Protein AF-A0A6J4UCN2-F1 (afdb_monomer)

Sequence (86 aa):
MLTAFAAVGAVIVLRTVLVVLDVSDRIWIGQFVYRLTGPVTELLAIIPGGDRTLFAGLTTLDITLLALLPLFVLGIIATGGRNDSR

Mean predicted aligned error: 7.85 Å

Secondary structure (DSSP, 8-state):
-HHHHHHHHHHHHHHHHHHHTT--TTSHHHHHHHHHHHHHHHHHHTSTTTT-EEETTEEHHHHHHHHHHHHHHHHHHHHHTTS---

Organism: NCBI:txid1645740

Structure (mmCIF, N/CA/C/O backbone):
data_AF-A0A6J4UCN2-F1
#
_entry.id   AF-A0A6J4UCN2-F1
#
loop_
_atom_site.group_PDB
_atom_site.id
_atom_site.type_symbol
_atom_site.label_atom_id
_atom_site.label_alt_id
_atom_site.label_comp_id
_atom_site.label_asym_id
_atom_site.label_entity_id
_atom_site.label_seq_id
_atom_site.pdbx_PDB_ins_code
_atom_site.Cartn_x
_atom_site.Cartn_y
_atom_site.Cartn_z
_atom_site.occupancy
_atom_site.B_iso_or_equiv
_atom_site.auth_seq_id
_atom_site.auth_comp_id
_atom_site.auth_asym_id
_atom_site.auth_atom_id
_atom_site.pdbx_PDB_model_num
ATOM 1 N N . MET A 1 1 ? 20.984 -1.633 -6.508 1.00 68.12 1 MET A N 1
ATOM 2 C CA . MET A 1 1 ? 19.574 -1.413 -6.910 1.00 68.12 1 MET A CA 1
ATOM 3 C C . MET A 1 1 ? 18.682 -2.604 -6.573 1.00 68.12 1 MET A C 1
ATOM 5 O O . MET A 1 1 ? 17.693 -2.400 -5.885 1.00 68.12 1 MET A O 1
ATOM 9 N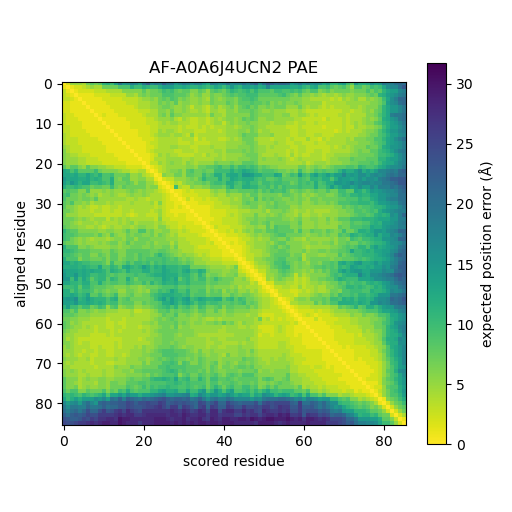 N . LEU A 1 2 ? 19.041 -3.833 -6.962 1.00 76.50 2 LEU A N 1
ATOM 10 C CA . LEU A 1 2 ? 18.221 -5.026 -6.695 1.00 76.50 2 LEU A CA 1
ATOM 11 C C . LEU A 1 2 ? 17.992 -5.310 -5.196 1.00 76.50 2 LEU A C 1
ATOM 13 O O . LEU A 1 2 ? 16.888 -5.650 -4.794 1.00 76.50 2 LEU A O 1
ATOM 17 N N . THR A 1 3 ? 19.011 -5.109 -4.356 1.00 83.06 3 THR A N 1
ATOM 18 C CA . THR A 1 3 ? 18.923 -5.271 -2.893 1.00 83.06 3 THR A CA 1
ATOM 19 C C . THR A 1 3 ? 17.972 -4.277 -2.234 1.00 83.06 3 THR A C 1
ATOM 21 O O . THR A 1 3 ? 17.211 -4.658 -1.353 1.00 83.06 3 THR A O 1
ATOM 24 N N . ALA A 1 4 ? 17.969 -3.018 -2.682 1.00 79.19 4 ALA A N 1
ATOM 25 C CA . ALA A 1 4 ? 17.028 -2.012 -2.194 1.00 79.19 4 ALA A CA 1
ATOM 26 C C . ALA A 1 4 ? 15.587 -2.363 -2.595 1.00 79.19 4 ALA A C 1
ATOM 28 O O . ALA A 1 4 ? 14.689 -2.288 -1.764 1.00 79.19 4 ALA A O 1
ATOM 29 N N . PHE A 1 5 ? 15.379 -2.825 -3.833 1.00 80.50 5 PHE A N 1
ATOM 30 C CA . PHE A 1 5 ? 14.076 -3.324 -4.276 1.00 80.50 5 PHE A CA 1
ATOM 31 C C . PHE A 1 5 ? 13.621 -4.540 -3.459 1.00 80.50 5 PHE A C 1
ATOM 33 O O . PHE A 1 5 ? 12.485 -4.567 -3.001 1.00 80.50 5 PHE A O 1
ATOM 40 N N . ALA A 1 6 ? 14.506 -5.510 -3.217 1.00 82.56 6 ALA A N 1
ATOM 41 C CA . ALA A 1 6 ? 14.200 -6.678 -2.397 1.00 82.56 6 ALA A CA 1
ATOM 42 C C . ALA A 1 6 ? 13.842 -6.290 -0.954 1.00 82.56 6 ALA A C 1
ATOM 44 O O . ALA A 1 6 ? 12.891 -6.829 -0.399 1.00 82.56 6 ALA A O 1
ATOM 45 N N . ALA A 1 7 ? 14.552 -5.320 -0.368 1.00 85.75 7 ALA A N 1
ATOM 46 C CA . ALA A 1 7 ? 14.242 -4.806 0.963 1.00 85.75 7 ALA A CA 1
ATOM 47 C C . ALA A 1 7 ? 12.860 -4.133 1.001 1.00 85.75 7 ALA A C 1
ATOM 49 O O . ALA A 1 7 ? 12.040 -4.470 1.850 1.00 85.75 7 ALA A O 1
ATOM 50 N N . VAL A 1 8 ? 12.568 -3.238 0.051 1.00 85.25 8 VAL A N 1
ATOM 51 C CA . VAL A 1 8 ? 11.258 -2.571 -0.056 1.00 8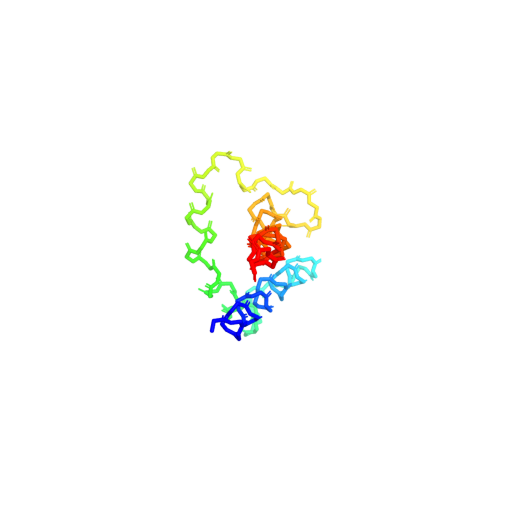5.25 8 VAL A CA 1
ATOM 52 C C . VAL A 1 8 ? 10.141 -3.589 -0.302 1.00 85.25 8 VAL A C 1
ATOM 54 O O . VAL A 1 8 ? 9.108 -3.543 0.363 1.00 85.25 8 VAL A O 1
ATOM 57 N N . GLY A 1 9 ? 10.362 -4.550 -1.200 1.00 84.94 9 GLY A N 1
ATOM 58 C CA . GLY A 1 9 ? 9.417 -5.625 -1.480 1.00 84.94 9 GLY A CA 1
ATOM 59 C C . GLY A 1 9 ? 9.147 -6.506 -0.268 1.00 84.94 9 GLY A C 1
ATOM 60 O O . GLY A 1 9 ? 7.989 -6.806 0.009 1.00 84.94 9 GLY A O 1
ATOM 61 N N . ALA A 1 10 ? 10.176 -6.845 0.511 1.00 86.81 10 ALA A N 1
ATOM 62 C CA . ALA A 1 10 ? 10.010 -7.589 1.754 1.00 86.81 10 ALA A CA 1
ATOM 63 C C . ALA A 1 10 ? 9.143 -6.826 2.767 1.00 86.81 10 ALA A C 1
ATOM 65 O O . ALA A 1 10 ? 8.270 -7.428 3.387 1.00 86.81 10 ALA A O 1
ATOM 66 N N . VAL A 1 11 ? 9.322 -5.505 2.898 1.00 89.19 11 VAL A N 1
ATOM 67 C CA . VAL A 1 11 ? 8.476 -4.680 3.779 1.00 89.19 11 VAL A CA 1
ATOM 68 C C . VAL A 1 11 ? 7.025 -4.644 3.298 1.00 89.19 11 VAL A C 1
ATOM 70 O O . VAL A 1 11 ? 6.114 -4.781 4.113 1.00 89.19 11 VAL A O 1
ATOM 73 N N . ILE A 1 12 ? 6.793 -4.500 1.991 1.00 87.44 12 ILE A N 1
ATOM 74 C CA . ILE A 1 12 ? 5.440 -4.484 1.416 1.00 87.44 12 ILE A CA 1
ATOM 75 C C . ILE A 1 12 ? 4.738 -5.828 1.641 1.00 87.44 12 ILE A C 1
ATOM 77 O O . ILE A 1 12 ? 3.603 -5.847 2.108 1.00 87.44 12 ILE A O 1
ATOM 81 N N . VAL A 1 13 ? 5.417 -6.949 1.380 1.00 87.81 13 VAL A N 1
ATOM 82 C CA . VAL A 1 13 ? 4.859 -8.289 1.621 1.00 87.81 13 VAL A CA 1
ATOM 83 C C . VAL A 1 13 ? 4.576 -8.499 3.107 1.00 87.81 13 VAL A C 1
ATOM 85 O O . VAL A 1 13 ? 3.496 -8.967 3.465 1.00 87.81 13 VAL A O 1
ATOM 88 N N . LEU A 1 14 ? 5.508 -8.111 3.982 1.00 88.69 14 LEU A N 1
ATOM 89 C CA . LEU A 1 14 ? 5.320 -8.208 5.427 1.00 88.69 14 LEU A CA 1
ATOM 90 C C . LEU A 1 14 ? 4.104 -7.394 5.883 1.00 88.69 14 LEU A C 1
ATOM 92 O O . LEU A 1 14 ? 3.307 -7.893 6.671 1.00 88.69 14 LEU A O 1
ATOM 96 N N . ARG A 1 15 ? 3.906 -6.187 5.343 1.00 86.94 15 ARG A N 1
ATOM 97 C CA . ARG A 1 15 ? 2.707 -5.381 5.598 1.00 86.94 15 ARG A CA 1
ATOM 98 C C . ARG A 1 15 ? 1.434 -6.110 5.198 1.00 86.94 15 ARG A C 1
ATOM 100 O O . ARG A 1 15 ? 0.503 -6.160 5.991 1.00 86.94 15 ARG A O 1
ATOM 107 N N . THR A 1 16 ? 1.388 -6.679 3.995 1.00 85.31 16 THR A N 1
ATOM 108 C CA . THR A 1 16 ? 0.220 -7.432 3.523 1.00 85.31 16 THR A CA 1
ATOM 109 C C . THR A 1 16 ? -0.099 -8.589 4.465 1.00 85.31 16 THR A C 1
ATOM 111 O O . THR A 1 16 ? -1.254 -8.770 4.832 1.00 85.31 16 THR A O 1
ATOM 114 N N . VAL A 1 17 ? 0.918 -9.333 4.909 1.00 86.81 17 VAL A N 1
ATOM 115 C CA . VAL A 1 17 ? 0.740 -10.428 5.872 1.00 86.81 17 VAL A CA 1
ATOM 116 C C . VAL A 1 17 ? 0.200 -9.912 7.206 1.00 86.81 17 VAL A C 1
ATOM 118 O O . VAL A 1 17 ? -0.728 -10.503 7.746 1.00 86.81 17 VAL A O 1
ATOM 121 N N . LEU A 1 18 ? 0.737 -8.804 7.725 1.00 85.69 18 LEU A N 1
ATOM 122 C CA . LEU A 1 18 ? 0.272 -8.207 8.979 1.00 85.69 18 LEU A CA 1
ATOM 123 C C . LEU A 1 18 ? -1.192 -7.767 8.898 1.00 85.69 18 LEU A C 1
ATOM 125 O O . LEU A 1 18 ? -1.947 -8.054 9.818 1.00 85.69 18 LEU A O 1
ATOM 129 N N . VAL A 1 19 ? -1.602 -7.140 7.792 1.00 84.25 19 VAL A N 1
ATOM 130 C CA . VAL A 1 19 ? -3.001 -6.737 7.578 1.00 84.25 19 VAL A CA 1
ATOM 131 C C . VAL A 1 19 ? -3.917 -7.960 7.488 1.00 84.25 19 VAL A C 1
ATOM 133 O O . VAL A 1 19 ? -4.952 -7.993 8.141 1.00 84.25 19 VAL A O 1
ATOM 136 N N . VAL A 1 20 ? -3.519 -8.995 6.742 1.00 84.12 20 VAL A N 1
ATOM 137 C CA . VAL A 1 20 ? -4.308 -10.234 6.594 1.00 84.12 20 VAL A CA 1
ATOM 138 C C . VAL A 1 20 ? -4.471 -10.979 7.919 1.00 84.12 20 VAL A C 1
ATOM 140 O O . VAL A 1 20 ? -5.509 -11.591 8.160 1.00 84.12 20 VAL A O 1
ATOM 143 N N . LEU A 1 21 ? -3.451 -10.943 8.777 1.00 84.56 21 LEU A N 1
ATOM 144 C CA . LEU A 1 21 ? -3.484 -11.549 10.108 1.00 84.56 21 LEU A CA 1
ATOM 145 C C . LEU A 1 21 ? -4.153 -10.653 11.166 1.00 84.56 21 LEU A C 1
ATOM 147 O O . LEU A 1 21 ? -4.128 -11.008 12.343 1.00 84.56 21 LEU A O 1
ATOM 151 N N . ASP A 1 22 ? -4.709 -9.505 10.766 1.00 79.94 22 ASP A N 1
ATOM 152 C CA . ASP A 1 22 ? -5.280 -8.482 11.652 1.00 79.94 22 ASP A CA 1
ATOM 153 C C . ASP A 1 22 ? -4.305 -8.044 12.766 1.00 79.94 22 ASP A C 1
ATOM 155 O O . ASP A 1 22 ? -4.669 -7.710 13.898 1.00 79.94 22 ASP A O 1
ATOM 159 N N . VAL A 1 23 ? -3.005 -8.070 12.450 1.00 79.62 23 VAL A N 1
ATOM 160 C CA . VAL A 1 23 ? -1.950 -7.661 13.370 1.00 79.62 23 VAL A CA 1
ATOM 161 C C . VAL A 1 23 ? -1.916 -6.144 13.419 1.00 79.62 23 VAL A C 1
ATOM 163 O O . VAL A 1 23 ? -1.493 -5.453 12.485 1.00 79.62 23 VAL A O 1
ATOM 166 N N . SER A 1 24 ? -2.341 -5.636 14.567 1.00 72.38 24 SER A N 1
ATOM 167 C CA . SER A 1 24 ? -2.378 -4.213 14.854 1.00 72.38 24 SER A CA 1
ATOM 168 C C . SER A 1 24 ? -0.969 -3.644 15.066 1.00 72.38 24 SER A C 1
ATOM 170 O O . SER A 1 24 ? -0.023 -4.318 15.483 1.00 72.38 24 SER A O 1
ATOM 172 N N . ASP A 1 25 ? -0.857 -2.341 14.855 1.00 73.00 25 ASP A N 1
ATOM 173 C CA . ASP A 1 25 ? 0.286 -1.471 15.141 1.00 73.00 25 ASP A CA 1
ATOM 174 C C . ASP A 1 25 ? 0.741 -1.471 16.614 1.00 73.00 25 ASP A C 1
ATOM 176 O O . ASP A 1 25 ? 1.797 -0.934 16.935 1.00 73.00 25 ASP A O 1
ATOM 180 N N . ARG A 1 26 ? -0.000 -2.131 17.512 1.00 74.12 26 ARG A N 1
ATOM 181 C CA . ARG A 1 26 ? 0.393 -2.358 18.913 1.00 74.12 26 ARG A CA 1
ATOM 182 C C . ARG A 1 26 ? 1.620 -3.259 19.060 1.00 74.12 26 ARG A C 1
ATOM 184 O O . ARG A 1 26 ? 2.284 -3.212 20.093 1.00 74.12 26 ARG A O 1
ATOM 191 N N . ILE A 1 27 ? 1.915 -4.092 18.062 1.00 84.56 27 ILE A N 1
ATOM 192 C CA . ILE A 1 27 ? 3.123 -4.922 18.045 1.00 84.56 27 ILE A CA 1
ATOM 193 C C . ILE A 1 27 ? 4.258 -4.125 17.399 1.00 84.56 27 ILE A C 1
ATOM 195 O O . ILE A 1 27 ? 4.071 -3.532 16.338 1.00 84.56 27 ILE A O 1
ATOM 199 N N . TRP A 1 28 ? 5.458 -4.168 17.991 1.00 84.75 28 TRP A N 1
ATOM 200 C CA . TRP A 1 28 ? 6.638 -3.439 17.495 1.00 84.75 28 TRP A CA 1
ATOM 201 C C . TRP A 1 28 ? 6.902 -3.658 15.995 1.00 84.75 28 TRP A C 1
ATOM 203 O O . TRP A 1 28 ? 7.198 -2.706 15.273 1.00 84.75 28 TRP A O 1
ATOM 213 N N . ILE A 1 29 ? 6.723 -4.894 15.511 1.00 80.94 29 ILE A N 1
ATOM 214 C CA . ILE A 1 29 ? 6.889 -5.239 14.092 1.00 80.94 29 ILE A CA 1
ATOM 215 C C . ILE A 1 29 ? 5.860 -4.510 13.211 1.00 80.94 29 ILE A C 1
ATOM 217 O O . ILE A 1 29 ? 6.213 -3.989 12.156 1.00 80.94 29 ILE A O 1
ATOM 221 N N . GLY A 1 30 ? 4.605 -4.421 13.666 1.00 80.94 30 GLY A N 1
ATOM 222 C CA . GLY A 1 30 ? 3.527 -3.731 12.967 1.00 80.94 30 GLY A CA 1
ATOM 223 C C . GLY A 1 30 ? 3.798 -2.238 12.902 1.00 80.94 30 GLY A C 1
ATOM 224 O O . GLY A 1 30 ? 3.811 -1.663 11.818 1.00 80.94 30 GLY A O 1
ATOM 225 N N . GLN A 1 31 ? 4.127 -1.625 14.041 1.00 83.81 31 GLN A N 1
ATOM 226 C CA . GLN A 1 31 ? 4.462 -0.204 14.107 1.00 83.81 31 GLN A CA 1
ATOM 227 C C . GLN A 1 31 ? 5.620 0.162 13.170 1.00 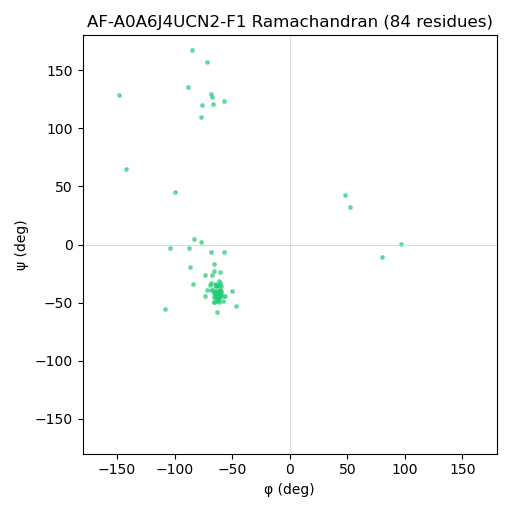83.81 31 GLN A C 1
ATOM 229 O O . GLN A 1 31 ? 5.553 1.172 12.471 1.00 83.81 31 GLN A O 1
ATOM 234 N N . PHE A 1 32 ? 6.681 -0.651 13.138 1.00 85.88 32 PHE A N 1
ATOM 235 C CA . PHE A 1 32 ? 7.821 -0.417 12.254 1.00 85.88 32 PHE A CA 1
ATOM 236 C C . PHE A 1 32 ? 7.407 -0.460 10.779 1.00 85.88 32 PHE A C 1
ATOM 238 O O . PHE A 1 32 ? 7.711 0.465 10.025 1.00 85.88 32 PHE A O 1
ATOM 245 N N . VAL A 1 33 ? 6.673 -1.502 10.382 1.00 84.19 33 VAL A N 1
ATOM 246 C CA . VAL A 1 33 ? 6.246 -1.702 8.995 1.00 84.19 33 VAL A CA 1
ATOM 247 C C . VAL A 1 33 ? 5.281 -0.606 8.550 1.00 84.19 33 VAL A C 1
ATOM 249 O O . VAL A 1 33 ? 5.537 0.034 7.532 1.00 84.19 33 VAL A O 1
ATOM 252 N N . TYR A 1 34 ? 4.236 -0.318 9.332 1.00 83.75 34 TYR A N 1
ATOM 253 C CA . TYR A 1 34 ? 3.263 0.727 9.004 1.00 83.75 34 TYR A CA 1
ATOM 254 C C . TYR A 1 34 ? 3.905 2.112 8.926 1.00 83.75 34 TYR A C 1
ATOM 256 O O . TYR A 1 34 ? 3.545 2.897 8.054 1.00 83.75 34 TYR A O 1
ATOM 264 N N . ARG A 1 35 ? 4.899 2.408 9.771 1.00 85.31 35 ARG A N 1
ATOM 265 C CA . ARG A 1 35 ? 5.628 3.682 9.721 1.00 85.31 35 ARG A CA 1
ATOM 266 C C . ARG A 1 35 ? 6.512 3.801 8.481 1.00 85.31 35 ARG A C 1
ATOM 268 O O . ARG A 1 35 ? 6.642 4.895 7.942 1.00 85.31 35 ARG A O 1
ATOM 275 N N . LEU A 1 36 ? 7.101 2.696 8.022 1.00 84.31 36 LEU A N 1
ATOM 276 C CA . LEU A 1 36 ? 7.925 2.687 6.813 1.00 84.31 36 LEU A CA 1
ATOM 277 C C . LEU 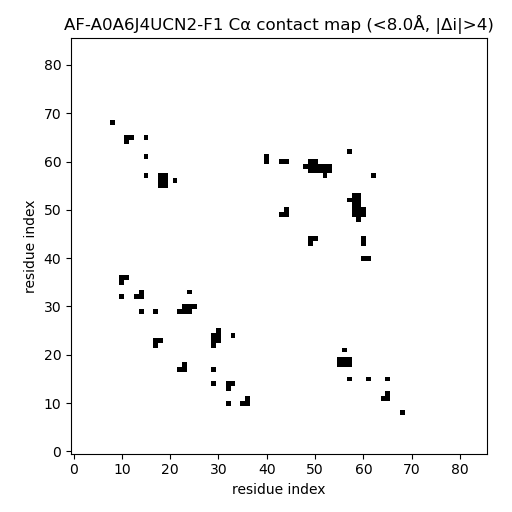A 1 36 ? 7.077 2.848 5.546 1.00 84.31 36 LEU A C 1
ATOM 279 O O . LEU A 1 36 ? 7.474 3.541 4.613 1.00 84.31 36 LEU A O 1
ATOM 283 N N . THR A 1 37 ? 5.906 2.211 5.512 1.00 81.56 37 THR A N 1
ATOM 284 C CA . THR A 1 37 ? 4.999 2.253 4.357 1.00 81.56 37 THR A CA 1
ATOM 285 C C . THR A 1 37 ? 4.048 3.444 4.376 1.00 81.56 37 THR A C 1
ATOM 287 O O . THR A 1 37 ? 3.524 3.796 3.325 1.00 81.56 37 THR A O 1
ATOM 290 N N . GLY A 1 38 ? 3.848 4.065 5.541 1.00 80.94 38 GLY A N 1
ATOM 291 C CA . GLY A 1 38 ? 2.925 5.177 5.786 1.00 80.94 38 GLY A CA 1
ATOM 292 C C . GLY A 1 38 ? 3.009 6.300 4.750 1.00 80.94 38 GLY A C 1
ATOM 293 O O . GLY A 1 38 ? 1.993 6.591 4.121 1.00 80.94 38 GLY A O 1
ATOM 294 N N . PRO A 1 39 ? 4.202 6.863 4.476 1.00 83.12 39 PRO A N 1
ATOM 295 C CA . PRO A 1 39 ? 4.351 7.934 3.489 1.00 83.12 39 PRO A CA 1
ATOM 296 C C . PRO A 1 39 ? 3.910 7.516 2.081 1.00 83.12 39 PRO A C 1
ATOM 298 O O . PRO A 1 39 ? 3.350 8.308 1.330 1.00 83.12 39 PRO A O 1
ATOM 301 N N . VAL A 1 40 ? 4.150 6.255 1.712 1.00 78.44 40 VAL A N 1
ATOM 302 C CA . VAL A 1 40 ? 3.775 5.730 0.395 1.00 78.44 40 VAL A CA 1
ATOM 303 C C . VAL A 1 40 ? 2.267 5.514 0.327 1.00 78.44 40 VAL A C 1
ATOM 305 O O . VAL A 1 40 ? 1.631 5.912 -0.643 1.00 78.44 40 VAL A O 1
ATOM 308 N N . THR A 1 41 ? 1.674 4.928 1.367 1.00 78.19 41 THR A N 1
ATOM 309 C CA . THR A 1 41 ? 0.222 4.724 1.438 1.00 78.19 41 THR A CA 1
ATOM 310 C C . THR A 1 41 ? -0.543 6.038 1.478 1.00 78.19 41 THR A C 1
ATOM 312 O O . THR A 1 41 ? -1.584 6.129 0.847 1.00 78.19 41 THR A O 1
ATOM 315 N N . GLU A 1 42 ? -0.013 7.065 2.143 1.00 80.31 42 GLU A N 1
ATOM 316 C CA . GLU A 1 42 ? -0.615 8.399 2.221 1.00 80.31 42 GLU A CA 1
ATOM 317 C C . GLU A 1 42 ? -0.616 9.102 0.856 1.00 80.31 42 GLU A C 1
ATOM 319 O O . GLU A 1 42 ? -1.619 9.691 0.460 1.00 80.31 42 GLU A O 1
ATOM 324 N N . LEU A 1 43 ? 0.462 8.955 0.076 1.00 79.12 43 LEU A N 1
ATOM 325 C CA . LEU A 1 43 ? 0.503 9.436 -1.308 1.00 79.12 43 LEU A CA 1
ATOM 326 C C . LEU A 1 43 ? -0.519 8.728 -2.201 1.00 79.12 43 LEU A C 1
ATOM 328 O O . LEU A 1 43 ? -1.172 9.377 -3.017 1.00 79.12 43 LEU A O 1
ATOM 332 N N . LEU A 1 44 ? -0.670 7.407 -2.063 1.00 73.50 44 LEU A N 1
ATOM 333 C CA . LEU A 1 44 ? -1.673 6.679 -2.838 1.00 73.50 44 LEU A CA 1
ATOM 334 C C . LEU A 1 44 ? -3.105 6.937 -2.326 1.00 73.50 44 LEU A C 1
ATOM 336 O O . LEU A 1 44 ? -4.034 6.861 -3.125 1.00 73.50 44 LEU A O 1
ATOM 340 N N . ALA A 1 45 ? -3.301 7.283 -1.048 1.00 77.12 45 ALA A N 1
ATOM 341 C CA . ALA A 1 45 ? -4.614 7.584 -0.462 1.00 77.12 45 ALA A CA 1
ATOM 342 C C . ALA A 1 45 ? -5.271 8.845 -1.052 1.00 77.12 45 ALA A C 1
ATOM 344 O O . ALA A 1 45 ? -6.483 9.017 -0.960 1.00 77.12 45 ALA A O 1
ATOM 345 N N . ILE A 1 46 ? -4.499 9.695 -1.740 1.00 80.81 46 ILE A N 1
ATOM 346 C CA . ILE A 1 46 ? -5.026 10.811 -2.543 1.00 80.81 46 ILE A CA 1
ATOM 347 C C . ILE A 1 46 ? -5.947 10.303 -3.669 1.00 80.81 46 ILE A C 1
ATOM 349 O O . ILE A 1 46 ? -6.811 11.038 -4.149 1.00 80.81 46 ILE A O 1
ATOM 353 N N . ILE A 1 47 ? -5.787 9.047 -4.101 1.00 77.81 47 ILE A N 1
ATOM 354 C CA . ILE A 1 47 ? -6.590 8.449 -5.166 1.00 77.81 47 ILE A CA 1
ATOM 355 C C . ILE A 1 47 ? -7.986 8.089 -4.624 1.00 77.81 47 ILE A C 1
ATOM 357 O O . ILE A 1 47 ? -8.105 7.237 -3.735 1.00 77.81 47 ILE A O 1
ATOM 361 N N . PRO A 1 48 ? -9.069 8.663 -5.188 1.00 74.06 48 PRO A N 1
ATOM 362 C CA . PRO A 1 48 ? -10.429 8.362 -4.759 1.00 74.06 48 PRO A CA 1
ATOM 363 C C . PRO A 1 48 ? -10.732 6.862 -4.860 1.00 74.06 48 PRO A C 1
ATOM 365 O O . PRO A 1 48 ? -10.634 6.270 -5.933 1.00 74.06 48 PRO A O 1
ATOM 368 N N . GLY A 1 49 ? -11.132 6.253 -3.741 1.00 75.50 49 GLY A N 1
ATOM 369 C CA . GLY A 1 49 ? -11.466 4.826 -3.662 1.00 75.50 49 GLY A CA 1
ATOM 370 C C . GLY A 1 49 ? -10.340 3.911 -3.168 1.00 75.50 49 GLY A C 1
ATOM 371 O O . GLY A 1 49 ? -10.582 2.713 -3.038 1.00 75.50 49 GLY A O 1
ATOM 372 N N . GLY A 1 50 ? -9.159 4.450 -2.840 1.00 75.00 50 GLY A N 1
ATOM 373 C CA . GLY A 1 50 ? -8.043 3.684 -2.274 1.00 75.00 50 GLY A CA 1
ATOM 374 C C . GLY A 1 50 ? -8.373 2.988 -0.946 1.00 75.00 50 GLY A C 1
ATOM 375 O O . GLY A 1 50 ? -8.038 1.817 -0.755 1.00 75.00 50 GLY A O 1
ATOM 376 N N . ASP A 1 51 ? -9.109 3.661 -0.067 1.00 78.50 51 ASP A N 1
ATOM 377 C CA . ASP A 1 51 ? -9.400 3.163 1.287 1.00 78.50 51 ASP A CA 1
ATOM 378 C C . ASP A 1 51 ? -10.488 2.082 1.332 1.00 78.50 51 ASP A C 1
ATOM 380 O O . ASP A 1 51 ? -10.865 1.600 2.401 1.00 78.50 51 ASP A O 1
ATOM 384 N N . ARG A 1 52 ? -11.029 1.677 0.176 1.00 81.88 52 ARG A N 1
ATOM 385 C CA . ARG A 1 52 ? -12.022 0.604 0.137 1.00 81.88 52 ARG A CA 1
ATOM 386 C C . ARG A 1 52 ? -11.379 -0.711 0.542 1.00 81.88 52 ARG A C 1
ATOM 388 O O . ARG A 1 52 ? -10.462 -1.180 -0.134 1.00 81.88 52 ARG A O 1
ATOM 395 N N . THR A 1 53 ? -11.907 -1.312 1.603 1.00 84.38 53 THR A N 1
ATOM 396 C CA . THR A 1 53 ? -11.585 -2.673 2.021 1.00 84.38 53 THR A CA 1
ATOM 397 C C . THR A 1 53 ? -12.113 -3.662 0.984 1.00 84.38 53 THR A C 1
ATOM 399 O O . THR A 1 53 ? -13.276 -3.620 0.587 1.00 84.38 53 THR A O 1
ATOM 402 N N . LEU A 1 54 ? -11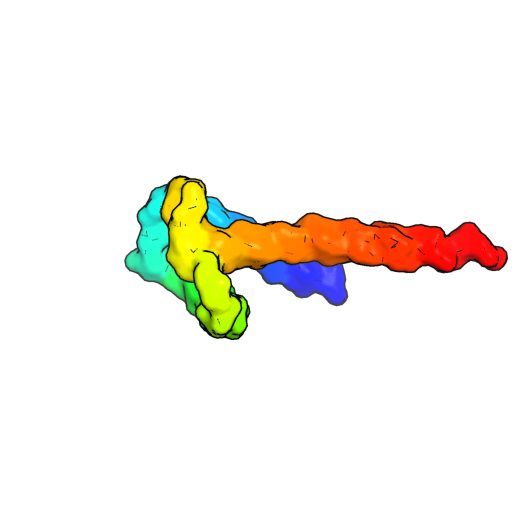.227 -4.529 0.502 1.00 80.25 54 LEU A N 1
ATOM 403 C CA . LEU A 1 54 ? -11.520 -5.530 -0.519 1.00 80.25 54 LEU A CA 1
ATOM 404 C C . LEU A 1 54 ? -11.535 -6.936 0.081 1.00 80.25 54 LEU A C 1
ATOM 406 O O . LEU A 1 54 ? -12.533 -7.639 -0.052 1.00 80.25 54 LEU A O 1
ATOM 410 N N . PHE A 1 55 ? -10.449 -7.357 0.740 1.00 77.56 55 PHE A N 1
ATOM 411 C CA . PHE A 1 55 ? -10.305 -8.744 1.192 1.00 77.56 55 PHE A CA 1
ATOM 412 C C . PHE A 1 55 ? -9.500 -8.859 2.486 1.00 77.56 55 PHE A C 1
ATOM 414 O O . PHE A 1 55 ? -8.389 -8.350 2.549 1.00 77.56 55 PHE A O 1
ATOM 421 N N . ALA A 1 56 ? -10.031 -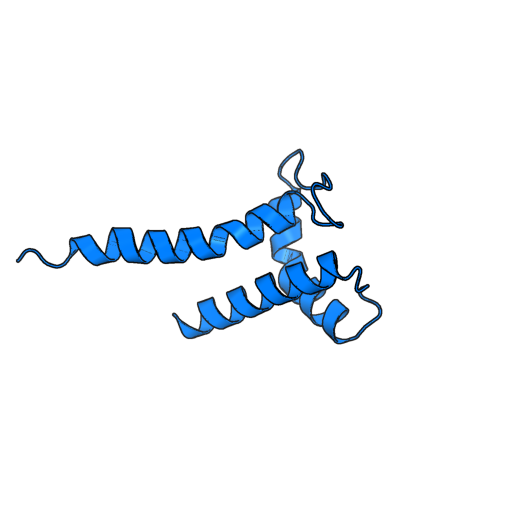9.553 3.501 1.00 74.31 56 ALA A N 1
ATOM 422 C CA . ALA A 1 56 ? -9.332 -9.814 4.771 1.00 74.31 56 ALA A CA 1
ATOM 423 C C . ALA A 1 56 ? -8.677 -8.558 5.396 1.00 74.31 56 ALA A C 1
ATOM 425 O O . ALA A 1 56 ? -7.523 -8.591 5.805 1.00 74.31 56 ALA A O 1
ATOM 426 N N . GLY A 1 57 ? -9.386 -7.423 5.388 1.00 77.31 57 GLY A N 1
ATOM 427 C CA . GLY A 1 57 ? -8.871 -6.144 5.898 1.00 77.31 57 GLY A CA 1
ATOM 428 C C . GLY A 1 57 ? -7.947 -5.381 4.941 1.00 77.31 57 GLY A C 1
ATOM 429 O O . GLY A 1 57 ? -7.703 -4.200 5.167 1.00 77.31 57 GLY A O 1
ATOM 430 N N . LEU A 1 58 ? -7.497 -5.994 3.839 1.00 81.50 58 LEU A N 1
ATOM 431 C CA . LEU A 1 58 ? -6.710 -5.315 2.809 1.00 81.50 58 LEU A CA 1
ATOM 432 C C . LEU A 1 58 ? -7.562 -4.293 2.068 1.00 81.50 58 LEU A C 1
ATOM 434 O O . LEU A 1 58 ? -8.638 -4.603 1.547 1.00 81.50 58 LEU A O 1
ATOM 438 N N . THR A 1 59 ? -7.033 -3.084 1.974 1.00 86.94 59 THR A N 1
ATOM 439 C CA . THR A 1 59 ? -7.584 -1.996 1.177 1.00 86.94 59 THR A CA 1
ATOM 440 C C . THR A 1 59 ? -7.122 -2.076 -0.277 1.00 86.94 59 THR A C 1
ATOM 442 O O . THR A 1 59 ? -6.188 -2.800 -0.640 1.00 86.94 59 THR A O 1
ATOM 445 N N . THR A 1 60 ? -7.769 -1.294 -1.135 1.00 85.62 60 THR A N 1
ATOM 446 C CA . THR A 1 60 ? -7.381 -1.153 -2.544 1.00 85.62 60 THR A CA 1
ATOM 447 C C . THR A 1 60 ? -5.957 -0.601 -2.671 1.00 85.62 60 THR A C 1
ATOM 449 O O . THR A 1 60 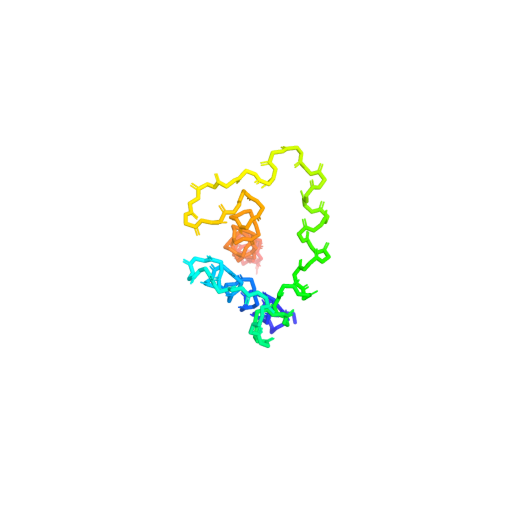? -5.208 -1.021 -3.558 1.00 85.62 60 THR A O 1
ATOM 452 N N . LEU A 1 61 ? -5.533 0.262 -1.741 1.00 85.69 61 LEU A N 1
ATOM 453 C CA . LEU A 1 61 ? -4.151 0.746 -1.650 1.00 85.69 61 LEU A CA 1
ATOM 454 C C . LEU A 1 61 ? -3.157 -0.390 -1.417 1.00 85.69 61 LEU A C 1
ATOM 456 O O . LEU A 1 61 ? -2.125 -0.448 -2.082 1.00 85.69 61 LEU A O 1
ATOM 460 N N . ASP A 1 62 ? -3.478 -1.310 -0.508 1.00 83.62 62 ASP A N 1
ATOM 461 C CA . ASP A 1 62 ? -2.589 -2.412 -0.126 1.00 83.62 62 ASP A CA 1
ATOM 462 C C . ASP A 1 62 ? -2.346 -3.356 -1.297 1.00 83.62 62 ASP A C 1
ATOM 464 O O . ASP A 1 62 ? -1.213 -3.760 -1.562 1.00 83.62 62 ASP A O 1
ATOM 468 N N . ILE A 1 63 ? -3.412 -3.650 -2.037 1.00 84.94 63 ILE A N 1
ATOM 469 C CA . ILE A 1 63 ? -3.361 -4.497 -3.227 1.00 84.94 63 ILE A CA 1
ATOM 470 C C . ILE A 1 63 ? -2.599 -3.800 -4.356 1.00 84.94 63 ILE A C 1
ATOM 472 O O . ILE A 1 63 ? -1.797 -4.438 -5.034 1.00 84.94 63 ILE A O 1
ATOM 476 N N . THR A 1 64 ? -2.781 -2.490 -4.528 1.00 85.94 64 THR A N 1
ATOM 477 C CA . THR A 1 64 ? -2.046 -1.707 -5.535 1.00 85.94 64 THR A CA 1
ATOM 478 C C . THR A 1 64 ? -0.544 -1.680 -5.236 1.00 85.94 64 THR A C 1
ATOM 480 O O . THR A 1 64 ? 0.277 -1.900 -6.128 1.00 85.94 64 THR A O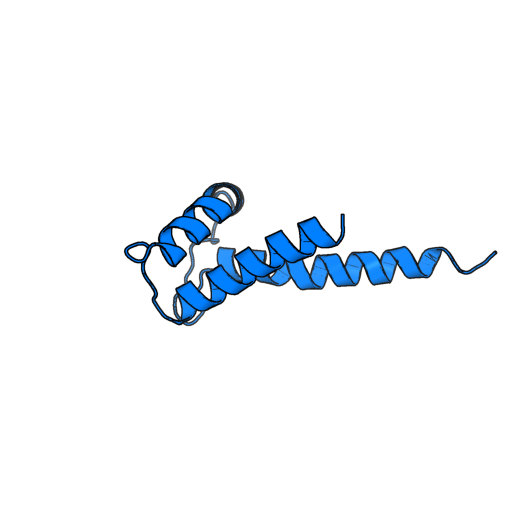 1
ATOM 483 N N . LEU A 1 65 ? -0.175 -1.479 -3.968 1.00 84.62 65 LEU A N 1
ATOM 484 C CA . LEU A 1 65 ? 1.208 -1.550 -3.493 1.00 84.62 65 LEU A CA 1
ATOM 485 C C . LEU A 1 65 ? 1.829 -2.928 -3.723 1.00 84.62 65 LEU A C 1
ATOM 487 O O . LEU A 1 65 ? 2.966 -3.024 -4.183 1.00 84.62 65 LEU A O 1
ATOM 491 N N . LEU A 1 66 ? 1.079 -3.992 -3.440 1.00 86.81 66 LEU A N 1
ATOM 492 C CA . LEU A 1 66 ? 1.528 -5.357 -3.687 1.00 86.81 66 LEU A CA 1
ATOM 493 C C . LEU A 1 66 ? 1.700 -5.633 -5.188 1.00 86.81 66 LEU A C 1
ATOM 495 O O . LEU A 1 66 ? 2.684 -6.255 -5.578 1.00 86.81 66 LEU A O 1
ATOM 499 N N . ALA A 1 67 ? 0.788 -5.142 -6.033 1.00 86.50 67 ALA A N 1
ATOM 500 C CA . ALA A 1 67 ? 0.811 -5.331 -7.485 1.00 86.50 67 ALA A CA 1
ATOM 501 C C . ALA A 1 67 ? 1.983 -4.612 -8.179 1.00 86.50 67 ALA A C 1
ATOM 503 O O . ALA A 1 67 ? 2.461 -5.072 -9.218 1.00 86.50 67 ALA A O 1
ATOM 504 N N . LEU A 1 68 ? 2.500 -3.527 -7.597 1.00 86.19 68 LEU A N 1
ATOM 505 C CA . LEU A 1 68 ? 3.690 -2.833 -8.102 1.00 86.19 68 LEU A CA 1
ATOM 506 C C . LEU A 1 68 ? 4.943 -3.719 -8.103 1.00 86.19 68 LEU A C 1
ATOM 508 O O . LEU A 1 68 ? 5.791 -3.565 -8.980 1.00 86.19 68 LEU A O 1
ATOM 512 N N . LEU A 1 69 ? 5.059 -4.668 -7.168 1.00 86.94 69 LEU A N 1
ATOM 513 C CA . LEU A 1 69 ? 6.213 -5.566 -7.088 1.00 86.94 69 LEU A CA 1
ATOM 514 C C . LEU A 1 69 ? 6.362 -6.468 -8.324 1.00 86.94 69 LEU A C 1
ATOM 516 O O . LEU A 1 69 ? 7.408 -6.390 -8.976 1.00 86.94 69 LEU A O 1
ATOM 520 N N . PRO A 1 70 ? 5.365 -7.297 -8.701 1.00 87.75 70 PRO A N 1
ATOM 521 C CA . PRO A 1 70 ? 5.464 -8.102 -9.910 1.00 87.75 70 PRO A CA 1
ATOM 522 C C . PRO A 1 70 ? 5.508 -7.232 -11.168 1.00 87.75 70 PRO A C 1
ATOM 524 O O . PRO A 1 70 ? 6.240 -7.578 -12.089 1.00 87.75 70 PRO A O 1
ATOM 527 N N . LEU A 1 71 ? 4.812 -6.086 -11.209 1.00 87.81 71 LEU A N 1
ATOM 528 C CA . LEU A 1 71 ? 4.882 -5.164 -12.350 1.00 87.81 71 LEU A CA 1
ATOM 529 C C . LEU A 1 71 ? 6.294 -4.615 -12.568 1.00 87.81 71 LEU A C 1
ATOM 531 O O . LEU A 1 71 ? 6.746 -4.536 -13.707 1.00 87.81 71 LEU A O 1
ATOM 535 N N . PHE A 1 72 ? 7.015 -4.280 -11.498 1.00 85.00 72 PHE A N 1
ATOM 536 C CA . PHE A 1 72 ? 8.395 -3.818 -11.598 1.00 85.00 72 PHE A CA 1
ATOM 537 C C . PHE A 1 72 ? 9.328 -4.917 -12.120 1.00 85.00 72 PHE A C 1
ATOM 539 O O . PHE A 1 72 ? 10.118 -4.672 -13.031 1.00 85.00 72 PHE A O 1
ATOM 546 N N . VAL A 1 73 ? 9.207 -6.144 -11.598 1.00 84.19 73 VAL A N 1
ATOM 547 C CA . VAL A 1 73 ? 9.990 -7.297 -12.078 1.00 84.19 73 VAL A CA 1
ATOM 548 C C . VAL A 1 73 ? 9.685 -7.586 -13.550 1.00 84.19 73 VAL A C 1
ATOM 550 O O . VAL A 1 73 ? 10.606 -7.737 -14.350 1.00 84.19 73 VAL A O 1
ATOM 553 N N . LEU A 1 74 ? 8.405 -7.595 -13.930 1.00 87.81 74 LEU A N 1
ATOM 554 C CA . LEU A 1 74 ? 7.972 -7.763 -15.317 1.00 87.81 74 LEU A CA 1
ATOM 555 C C . LEU A 1 74 ? 8.498 -6.642 -16.218 1.00 87.81 74 LEU A C 1
ATOM 557 O O . LEU A 1 74 ? 8.946 -6.920 -17.324 1.00 87.81 74 LEU A O 1
ATOM 561 N N . GLY A 1 75 ? 8.503 -5.395 -15.744 1.00 86.31 75 GLY A N 1
ATOM 562 C CA . GLY A 1 75 ? 9.071 -4.255 -16.460 1.00 86.31 75 GLY A CA 1
ATOM 563 C C . GLY A 1 75 ? 10.571 -4.411 -16.708 1.00 86.31 75 GLY A C 1
ATOM 564 O O . GLY A 1 75 ? 11.033 -4.160 -17.822 1.00 86.31 75 GLY A O 1
ATOM 565 N N . ILE A 1 76 ? 11.327 -4.893 -15.715 1.00 85.06 76 ILE A N 1
ATOM 566 C CA . ILE A 1 76 ? 12.750 -5.220 -15.885 1.00 85.06 76 ILE A CA 1
ATOM 567 C C . ILE A 1 76 ? 12.926 -6.324 -16.927 1.00 85.06 76 ILE A C 1
ATOM 569 O O . ILE A 1 76 ? 13.764 -6.172 -17.807 1.00 85.06 76 ILE A O 1
ATOM 573 N N . ILE A 1 77 ? 12.144 -7.405 -16.866 1.00 85.88 77 ILE A N 1
ATOM 574 C CA . ILE A 1 77 ? 12.233 -8.511 -17.833 1.00 85.88 77 ILE A CA 1
ATOM 575 C C . ILE A 1 77 ? 11.909 -8.015 -19.251 1.00 85.88 77 ILE A C 1
ATOM 577 O O . ILE A 1 77 ? 12.672 -8.259 -20.185 1.00 85.88 77 ILE A O 1
ATOM 581 N N . ALA A 1 78 ? 10.817 -7.264 -19.406 1.00 86.94 78 ALA A N 1
ATOM 582 C CA . ALA A 1 78 ? 10.366 -6.735 -20.690 1.00 86.94 78 ALA A CA 1
ATOM 583 C C . ALA A 1 78 ? 11.359 -5.732 -21.302 1.00 86.94 78 ALA A C 1
ATOM 585 O O . ALA A 1 78 ? 11.541 -5.702 -22.517 1.00 86.94 78 ALA A O 1
ATOM 586 N N . THR A 1 79 ? 12.019 -4.923 -20.470 1.00 81.19 79 THR A N 1
ATOM 587 C CA . THR A 1 79 ? 13.002 -3.928 -20.929 1.00 81.19 79 THR A CA 1
ATOM 588 C C . THR A 1 79 ? 14.390 -4.548 -21.118 1.00 81.19 79 THR A C 1
ATOM 590 O O . THR A 1 79 ? 15.113 -4.176 -22.039 1.00 81.19 79 THR A O 1
ATOM 593 N N . GLY A 1 80 ? 14.755 -5.528 -20.288 1.00 67.69 80 GLY A N 1
ATOM 594 C CA . GLY A 1 80 ? 16.033 -6.241 -20.331 1.00 67.69 80 GLY A CA 1
ATOM 595 C C . GLY A 1 80 ? 16.185 -7.136 -21.560 1.00 67.69 80 GLY A C 1
ATOM 596 O O . GLY A 1 80 ? 17.273 -7.208 -22.120 1.00 67.69 80 GLY A O 1
ATOM 597 N N . GLY A 1 81 ? 15.094 -7.727 -22.058 1.00 58.47 81 GLY A N 1
ATOM 598 C CA . GLY A 1 81 ? 15.104 -8.522 -23.294 1.00 58.47 81 GLY A CA 1
ATOM 599 C C . GLY A 1 81 ? 15.353 -7.720 -24.582 1.00 58.47 81 GLY A C 1
ATOM 600 O O . GLY A 1 81 ? 15.502 -8.309 -25.648 1.00 58.47 81 GLY A O 1
ATOM 601 N N . ARG A 1 82 ? 15.405 -6.381 -24.518 1.00 59.00 82 ARG A N 1
ATOM 602 C CA . ARG A 1 82 ? 15.567 -5.509 -25.694 1.00 59.00 82 ARG A CA 1
ATOM 603 C C . ARG A 1 82 ? 17.033 -5.246 -26.085 1.00 59.00 82 ARG A C 1
ATOM 605 O O . ARG A 1 82 ? 17.258 -4.597 -27.102 1.00 59.00 82 ARG A O 1
ATOM 612 N N . ASN A 1 83 ? 18.010 -5.749 -25.322 1.00 57.38 83 ASN A N 1
ATOM 613 C CA . ASN A 1 83 ? 19.441 -5.503 -25.564 1.00 57.38 83 ASN A CA 1
ATOM 614 C C . ASN A 1 83 ? 20.234 -6.665 -26.204 1.00 57.38 83 ASN A C 1
ATOM 616 O O . ASN A 1 83 ? 21.390 -6.443 -26.544 1.00 57.38 83 ASN A O 1
ATOM 620 N N . ASP A 1 84 ? 19.641 -7.837 -26.463 1.00 55.97 84 ASP A N 1
ATOM 621 C CA . ASP A 1 84 ? 20.343 -9.006 -27.046 1.00 55.97 84 ASP A CA 1
ATOM 622 C C . ASP A 1 84 ? 20.119 -9.170 -28.566 1.00 55.97 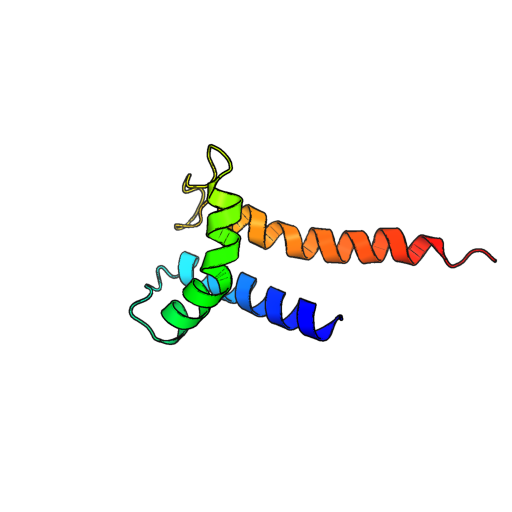84 ASP A C 1
ATOM 624 O O . ASP A 1 84 ? 19.844 -10.248 -29.091 1.00 55.97 84 ASP A O 1
ATOM 628 N N . SER A 1 85 ? 20.222 -8.083 -29.327 1.00 50.72 85 SER A N 1
ATOM 629 C CA . SER A 1 85 ? 20.295 -8.163 -30.794 1.00 50.72 85 SER A CA 1
ATOM 630 C C . SER A 1 85 ? 21.255 -7.129 -31.360 1.00 50.72 85 SER A C 1
ATOM 632 O O . SER A 1 85 ? 20.826 -6.220 -32.067 1.00 50.72 85 SER A O 1
ATOM 634 N N . ARG A 1 86 ? 22.547 -7.264 -31.044 1.00 43.56 86 ARG A N 1
ATOM 635 C CA . ARG A 1 86 ? 23.664 -6.806 -31.883 1.00 43.56 86 ARG A CA 1
ATOM 636 C C . ARG A 1 86 ? 24.896 -7.666 -31.665 1.00 43.56 86 ARG A C 1
ATOM 638 O O . ARG A 1 86 ? 25.242 -7.879 -30.486 1.00 43.56 86 ARG A O 1
#

pLDDT: mean 80.31, std 8.63, range [43.56, 89.19]

Solvent-accessible surface area (backbone atoms only — not comparable to full-atom values): 4935 Å² total; per-residue (Å²): 109,70,67,60,50,51,52,53,48,50,48,52,52,51,44,54,51,33,40,58,68,68,52,53,60,87,41,72,69,36,38,53,42,50,62,69,44,38,68,58,52,55,63,52,54,72,43,89,70,21,83,42,69,74,55,66,74,33,27,45,49,56,52,51,60,56,52,48,53,61,50,50,55,49,48,49,53,65,58,58,68,72,69,86,82,127

Foldseek 3Di:
DVVVLVVLLVLLVVQVVCLLVVPDCVDVSNVVSCVVCVVVLVVVVVDPQQQDDDPSRDGVSSVVSNVVSVVVVVVCVVVVVPPPDD

Radius of gyration: 15.28 Å; Cα contacts (8 Å, |Δi|>4): 55; chains: 1; bounding box: 36×22×51 Å